Protein AF-A0A6V7LBR3-F1 (afdb_monomer_lite)

Sequence (56 aa):
VPYEDLRERYLQFSVYDFDRFSRHDLIGQVVHKDLLDCTTLEQEIGYVMPILCAPQ

pLDDT: mean 87.84, std 9.54, range [57.88, 97.5]

Radius of gyration: 14.6 Å; chains: 1; bounding box: 30×27×38 Å

Structure (mmCIF, N/CA/C/O backbone):
data_AF-A0A6V7LBR3-F1
#
_entry.id   AF-A0A6V7LBR3-F1
#
loop_
_atom_site.group_PDB
_atom_site.id
_atom_site.type_symbol
_atom_site.label_atom_id
_atom_site.label_alt_id
_atom_site.label_comp_id
_atom_site.label_asym_id
_atom_site.label_entity_id
_atom_site.label_seq_id
_atom_site.pdbx_PDB_ins_code
_atom_site.Cartn_x
_atom_site.Cartn_y
_atom_site.Cartn_z
_atom_site.occupancy
_atom_site.B_iso_or_equiv
_atom_site.auth_seq_id
_atom_site.auth_comp_id
_atom_site.auth_asym_id
_atom_site.auth_atom_id
_atom_site.pdbx_PDB_model_num
ATOM 1 N N . VAL A 1 1 ? -17.180 7.132 3.741 1.00 77.56 1 VAL A N 1
ATOM 2 C CA . VAL A 1 1 ? -17.398 6.073 4.748 1.00 77.56 1 VAL A CA 1
ATOM 3 C C . VAL A 1 1 ? -17.738 6.768 6.058 1.00 77.56 1 VAL A C 1
ATOM 5 O O . VAL A 1 1 ? -16.952 7.622 6.453 1.00 77.56 1 VAL A O 1
ATOM 8 N N . PRO A 1 2 ? -18.925 6.534 6.639 1.00 87.25 2 PRO A N 1
ATOM 9 C CA . PRO A 1 2 ? -19.283 6.999 7.982 1.00 87.25 2 PRO A CA 1
ATOM 10 C C . PRO A 1 2 ? -18.258 6.572 9.042 1.00 87.25 2 PRO A C 1
ATOM 12 O O . PRO A 1 2 ? -17.629 5.530 8.887 1.00 87.25 2 PRO A O 1
ATOM 15 N N . TYR A 1 3 ? -18.102 7.354 10.116 1.00 83.75 3 TYR A N 1
ATOM 16 C CA . TYR A 1 3 ? -17.149 7.043 11.195 1.00 83.75 3 TYR A CA 1
ATOM 17 C C . TYR A 1 3 ? -17.440 5.689 11.857 1.00 83.75 3 TYR A C 1
ATOM 19 O O . TYR A 1 3 ? -16.526 4.898 12.059 1.00 83.75 3 TYR A O 1
ATOM 27 N N . GLU A 1 4 ? -18.715 5.395 12.119 1.00 85.25 4 GLU A N 1
ATOM 28 C CA . GLU A 1 4 ? -19.137 4.124 12.724 1.00 85.25 4 GLU A CA 1
ATOM 29 C C . GLU A 1 4 ? -18.769 2.911 11.859 1.00 85.25 4 GLU A C 1
ATOM 31 O O . GLU A 1 4 ? -18.391 1.864 12.381 1.00 85.25 4 GLU A O 1
ATOM 36 N N . ASP A 1 5 ? -18.772 3.078 10.535 1.00 87.06 5 ASP A N 1
ATOM 37 C CA . ASP A 1 5 ? -18.422 2.012 9.599 1.00 87.06 5 ASP A CA 1
ATOM 38 C C . ASP A 1 5 ? -16.912 1.730 9.587 1.00 87.06 5 ASP A C 1
ATOM 40 O O . ASP A 1 5 ? -16.503 0.683 9.090 1.00 87.06 5 ASP A O 1
ATOM 44 N N . LEU A 1 6 ? -16.057 2.628 10.105 1.00 84.94 6 LEU A N 1
ATOM 45 C CA . LEU A 1 6 ? -14.595 2.462 10.067 1.00 84.94 6 LEU A CA 1
ATOM 46 C C . LEU A 1 6 ? -14.104 1.274 10.898 1.00 84.94 6 LEU A C 1
ATOM 48 O O . LEU A 1 6 ? -13.049 0.727 10.579 1.00 84.94 6 LEU A O 1
ATOM 52 N N . ARG A 1 7 ? -14.866 0.845 11.913 1.00 84.94 7 ARG A N 1
ATOM 53 C CA . ARG A 1 7 ? -14.533 -0.342 12.723 1.00 84.94 7 ARG A CA 1
ATOM 54 C C . ARG A 1 7 ? -14.505 -1.626 11.899 1.00 84.94 7 ARG A C 1
ATOM 56 O O . ARG A 1 7 ? -13.751 -2.534 12.214 1.00 84.94 7 ARG A O 1
ATOM 63 N N . GLU A 1 8 ? -15.297 -1.688 10.833 1.00 87.75 8 GLU A N 1
ATOM 64 C CA . GLU A 1 8 ? -15.379 -2.849 9.940 1.00 87.75 8 GLU A CA 1
ATOM 65 C C . GLU A 1 8 ? -14.497 -2.686 8.689 1.00 87.75 8 GLU A C 1
ATOM 67 O O . GLU A 1 8 ? -14.575 -3.475 7.742 1.00 87.75 8 GLU A O 1
ATOM 72 N N . ARG A 1 9 ? -13.662 -1.641 8.644 1.00 89.06 9 ARG A N 1
ATOM 73 C CA . ARG A 1 9 ? -12.769 -1.354 7.517 1.00 89.06 9 ARG A CA 1
ATOM 74 C C . ARG A 1 9 ? -11.318 -1.606 7.889 1.00 89.06 9 ARG A C 1
ATOM 76 O O . ARG A 1 9 ? -10.915 -1.587 9.045 1.00 89.06 9 ARG A O 1
ATOM 83 N N . TYR A 1 10 ? -10.525 -1.815 6.851 1.00 90.69 10 TYR A N 1
ATOM 84 C CA . TYR A 1 10 ? -9.083 -1.952 6.941 1.00 90.69 10 TYR A CA 1
ATOM 85 C C . TYR A 1 10 ? -8.429 -1.085 5.866 1.00 90.69 10 TYR A C 1
ATOM 87 O O . TYR A 1 10 ? -9.038 -0.777 4.837 1.00 90.69 10 TYR A O 1
ATOM 95 N N . LEU A 1 11 ? -7.183 -0.694 6.108 1.00 91.19 11 LEU A N 1
ATOM 96 C CA . LEU A 1 11 ? -6.341 -0.026 5.126 1.00 91.19 11 LEU A CA 1
ATOM 97 C C . LEU A 1 11 ? -5.462 -1.061 4.434 1.00 91.19 11 LEU A C 1
ATOM 99 O O . LEU A 1 11 ? -4.826 -1.884 5.087 1.00 91.19 11 LEU A O 1
ATOM 103 N N . GLN A 1 12 ? -5.420 -0.995 3.107 1.00 93.94 12 GLN A N 1
ATOM 104 C CA . GLN A 1 12 ? -4.534 -1.800 2.279 1.00 93.94 12 GLN A CA 1
ATOM 105 C C . GLN A 1 12 ? -3.680 -0.875 1.426 1.00 93.94 12 GLN A C 1
ATOM 107 O O . GLN A 1 12 ? -4.180 -0.177 0.544 1.00 93.94 12 GLN A O 1
ATOM 112 N N . PHE A 1 13 ? -2.379 -0.907 1.666 1.00 95.56 13 PHE A N 1
ATOM 113 C CA . PHE A 1 13 ? -1.390 -0.238 0.838 1.00 95.56 13 PHE A CA 1
ATOM 114 C C . PHE A 1 13 ? -0.831 -1.254 -0.148 1.00 95.56 13 PHE A C 1
ATOM 116 O O . PHE A 1 13 ? -0.439 -2.344 0.256 1.00 95.56 13 PHE A O 1
ATOM 123 N N . SER A 1 14 ? -0.792 -0.911 -1.433 1.00 96.44 14 SER A N 1
ATOM 124 C CA . SER A 1 14 ? -0.090 -1.710 -2.442 1.00 96.44 14 SER A CA 1
ATOM 125 C C . SER A 1 14 ? 1.281 -1.090 -2.684 1.00 96.44 14 SER A C 1
ATOM 127 O O . SER A 1 14 ? 1.371 0.104 -2.970 1.00 96.44 14 SER A O 1
ATOM 129 N N . VAL A 1 15 ? 2.332 -1.888 -2.535 1.00 96.31 15 VAL A N 1
ATOM 130 C CA . VAL A 1 15 ? 3.725 -1.457 -2.665 1.00 96.31 15 VAL A CA 1
ATOM 131 C C . VAL A 1 15 ? 4.244 -1.913 -4.020 1.00 96.31 15 VAL A C 1
ATOM 133 O O . VAL A 1 15 ? 4.175 -3.099 -4.339 1.00 96.31 15 VAL A O 1
ATOM 136 N N . TYR A 1 16 ? 4.761 -0.971 -4.801 1.00 96.81 16 TYR A N 1
ATOM 137 C CA . TYR A 1 16 ? 5.259 -1.210 -6.151 1.00 96.81 16 TYR A CA 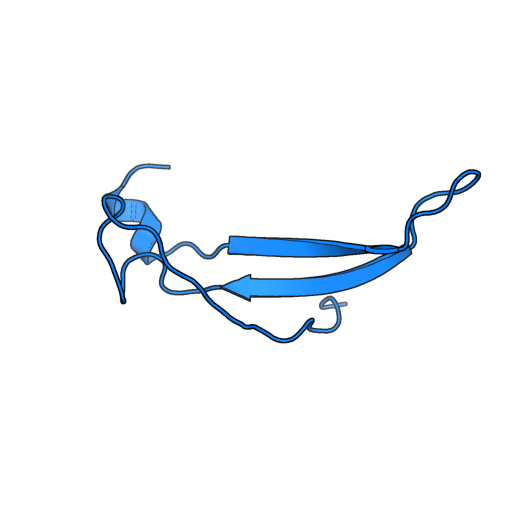1
ATOM 138 C C . TYR A 1 16 ? 6.740 -0.855 -6.254 1.00 96.81 16 TYR A C 1
ATOM 140 O O . TYR A 1 16 ? 7.187 0.086 -5.594 1.00 96.81 16 TYR A O 1
ATOM 148 N N . ASP A 1 17 ? 7.464 -1.578 -7.104 1.00 96.38 17 ASP A N 1
ATOM 149 C CA . ASP A 1 17 ? 8.775 -1.161 -7.591 1.00 96.38 17 ASP A CA 1
ATOM 150 C C . ASP A 1 17 ? 8.597 -0.147 -8.724 1.00 96.38 17 ASP A C 1
ATOM 152 O O . ASP A 1 17 ? 7.724 -0.301 -9.581 1.00 96.38 17 ASP A O 1
ATOM 156 N N . PHE A 1 18 ? 9.372 0.931 -8.701 1.00 97.50 18 PHE A N 1
ATOM 157 C CA . PHE A 1 18 ? 9.225 2.001 -9.680 1.00 97.50 18 PHE A CA 1
ATOM 158 C C . PHE A 1 18 ? 10.018 1.690 -10.949 1.00 97.50 18 PHE A C 1
ATOM 160 O O . PHE A 1 18 ? 11.243 1.601 -10.916 1.00 97.50 18 PHE A O 1
ATOM 167 N N . ASP A 1 19 ? 9.325 1.707 -12.087 1.00 95.69 19 ASP A N 1
ATOM 168 C CA . ASP A 1 19 ? 9.927 1.563 -13.407 1.00 95.69 19 ASP A CA 1
ATOM 169 C C . ASP A 1 19 ? 9.711 2.799 -14.272 1.00 95.69 19 ASP A C 1
ATOM 171 O O . ASP A 1 19 ? 8.596 3.268 -14.490 1.00 95.69 19 ASP A O 1
ATOM 175 N N . ARG A 1 20 ? 10.795 3.306 -14.863 1.00 97.19 20 ARG A N 1
ATOM 176 C CA . ARG A 1 20 ? 10.741 4.535 -15.669 1.00 97.19 20 ARG A CA 1
ATOM 177 C C . ARG A 1 20 ? 10.073 4.352 -17.037 1.00 97.19 20 ARG A C 1
ATOM 179 O O . ARG A 1 20 ? 9.555 5.321 -17.590 1.00 97.19 20 ARG A O 1
ATOM 186 N N . PHE A 1 21 ? 10.146 3.155 -17.616 1.00 97.31 21 PHE A N 1
ATOM 187 C CA . PHE A 1 21 ? 9.759 2.905 -19.013 1.00 97.31 21 PHE A CA 1
ATOM 188 C C . PHE A 1 21 ? 8.761 1.751 -19.187 1.00 97.31 21 PHE A C 1
ATOM 190 O O . PHE A 1 21 ? 8.455 1.374 -20.317 1.00 97.31 21 PHE A O 1
ATOM 197 N N . SER A 1 22 ? 8.234 1.206 -18.095 1.00 96.25 22 SER A N 1
ATOM 198 C CA . SER A 1 22 ? 7.248 0.124 -18.096 1.00 96.25 22 SER A CA 1
ATOM 199 C C . SER A 1 22 ? 6.220 0.333 -16.990 1.00 96.25 22 SER A C 1
ATOM 201 O O . SER A 1 22 ? 6.294 1.282 -16.210 1.00 96.25 22 SER A O 1
ATOM 203 N N . ARG A 1 23 ? 5.213 -0.544 -16.945 1.00 97.00 23 ARG A N 1
ATOM 204 C CA . ARG A 1 23 ? 4.324 -0.620 -15.789 1.00 97.00 23 ARG A CA 1
ATOM 205 C C . ARG A 1 23 ? 5.148 -1.055 -14.581 1.00 97.00 23 ARG A C 1
ATOM 207 O O . ARG A 1 23 ? 5.901 -2.008 -14.700 1.00 97.00 23 ARG A O 1
ATOM 214 N N . HIS A 1 24 ? 4.930 -0.383 -13.460 1.00 97.00 24 HIS A N 1
ATOM 215 C CA . HIS A 1 24 ? 5.534 -0.717 -12.178 1.00 97.00 24 HIS A CA 1
ATOM 216 C C . HIS A 1 24 ? 5.137 -2.128 -11.728 1.00 97.00 24 HIS A C 1
ATOM 218 O O . HIS A 1 24 ? 3.957 -2.504 -11.828 1.00 97.00 24 HIS A O 1
ATOM 224 N N . ASP A 1 25 ? 6.097 -2.875 -11.195 1.00 95.19 25 ASP A N 1
ATOM 225 C CA . ASP A 1 25 ? 5.873 -4.222 -10.682 1.00 95.19 25 ASP A CA 1
ATOM 226 C C . ASP A 1 25 ? 5.329 -4.198 -9.250 1.00 95.19 25 ASP A C 1
ATOM 228 O O . ASP A 1 25 ? 5.776 -3.442 -8.389 1.00 95.19 25 ASP A O 1
ATOM 232 N N . LEU A 1 26 ? 4.319 -5.029 -8.979 1.00 95.69 26 LEU A N 1
ATOM 233 C CA . LEU A 1 26 ? 3.754 -5.162 -7.637 1.00 95.69 26 LEU A CA 1
ATOM 234 C C . LEU A 1 26 ? 4.701 -5.996 -6.767 1.00 95.69 26 LEU A C 1
ATOM 236 O O . LEU A 1 26 ? 4.886 -7.183 -7.024 1.00 95.69 26 LEU A O 1
ATOM 240 N N . ILE A 1 27 ? 5.230 -5.399 -5.698 1.00 96.31 27 ILE A N 1
ATOM 241 C CA . ILE A 1 27 ? 6.019 -6.111 -4.683 1.00 96.31 27 ILE A CA 1
ATOM 242 C C . ILE A 1 27 ? 5.076 -6.859 -3.732 1.00 96.31 27 ILE A C 1
ATOM 244 O O . ILE A 1 27 ? 5.298 -8.027 -3.413 1.00 96.31 27 ILE A O 1
ATOM 248 N N . GLY A 1 28 ? 4.008 -6.198 -3.273 1.00 96.38 28 GLY A N 1
ATOM 249 C CA . GLY A 1 28 ? 3.071 -6.782 -2.316 1.00 96.38 28 GLY A CA 1
ATOM 250 C C . GLY A 1 28 ? 2.147 -5.763 -1.659 1.00 96.38 28 GLY A C 1
ATOM 251 O O . GLY A 1 28 ? 1.919 -4.675 -2.187 1.00 96.38 28 GLY A O 1
ATOM 252 N N . GLN A 1 29 ? 1.585 -6.126 -0.508 1.00 96.88 29 GLN A N 1
ATOM 253 C CA . GLN A 1 29 ? 0.578 -5.339 0.196 1.00 96.88 29 GLN A CA 1
ATOM 254 C C . GLN A 1 29 ? 0.872 -5.229 1.692 1.00 96.88 29 GLN A C 1
ATOM 256 O O . GLN A 1 29 ? 1.299 -6.192 2.322 1.00 96.88 29 GLN A O 1
ATOM 261 N N . VAL A 1 30 ? 0.583 -4.073 2.280 1.00 95.69 30 VAL A N 1
ATOM 262 C CA . VAL A 1 30 ? 0.573 -3.869 3.734 1.00 95.69 30 VAL A CA 1
ATOM 263 C C . VAL A 1 30 ? -0.872 -3.660 4.164 1.00 95.69 30 VAL A C 1
ATOM 265 O O . VAL A 1 30 ? -1.558 -2.802 3.609 1.00 95.69 30 VAL A O 1
ATOM 268 N N . VAL A 1 31 ? -1.340 -4.450 5.131 1.00 93.19 31 VAL A N 1
ATOM 269 C CA . VAL A 1 31 ? -2.744 -4.460 5.562 1.00 93.19 31 VAL A CA 1
ATOM 270 C C . VAL A 1 31 ? -2.839 -4.134 7.046 1.00 93.19 31 VAL A C 1
ATOM 272 O O . VAL A 1 31 ? -2.355 -4.900 7.876 1.00 93.19 31 VAL A O 1
ATOM 275 N N . HIS A 1 32 ? -3.516 -3.035 7.375 1.00 91.06 32 HIS A N 1
ATOM 276 C CA . HIS A 1 32 ? -3.825 -2.643 8.747 1.00 91.06 32 HIS A CA 1
ATOM 277 C C . HIS A 1 32 ? -5.329 -2.760 8.997 1.00 91.06 32 HIS A C 1
ATOM 279 O O . HIS A 1 32 ? -6.129 -2.087 8.345 1.00 91.06 32 HIS A O 1
ATOM 285 N N . LYS A 1 33 ? -5.704 -3.642 9.924 1.00 88.38 33 LYS A N 1
ATOM 286 C CA . LYS A 1 33 ? -7.080 -3.841 10.391 1.00 88.38 33 LYS A CA 1
ATOM 287 C C . LYS A 1 33 ? -7.325 -3.042 11.669 1.00 88.38 33 LYS A C 1
ATOM 289 O O . LYS A 1 33 ? -6.371 -2.568 12.277 1.00 88.38 33 LYS A O 1
ATOM 294 N N . ASP A 1 34 ? -8.594 -2.941 12.053 1.00 85.31 34 ASP A N 1
ATOM 295 C CA . ASP A 1 34 ? -9.010 -2.447 13.369 1.00 85.31 34 ASP A CA 1
ATOM 296 C C . ASP A 1 34 ? -8.547 -1.002 13.629 1.00 85.31 34 ASP A C 1
ATOM 298 O O . ASP A 1 34 ? -7.949 -0.670 14.649 1.00 85.31 34 ASP A O 1
ATOM 302 N N . LEU A 1 35 ? -8.855 -0.117 12.672 1.00 81.38 35 LEU A N 1
ATOM 303 C CA . LEU A 1 35 ? -8.364 1.269 12.598 1.00 81.38 35 LEU A CA 1
ATOM 304 C C . LEU A 1 35 ? -8.660 2.141 13.827 1.00 81.38 35 LEU A C 1
ATOM 306 O O . LEU A 1 35 ? -8.057 3.198 13.975 1.00 81.38 35 LEU A O 1
ATOM 310 N N . LEU A 1 36 ? -9.607 1.732 14.672 1.00 82.44 36 LEU A N 1
ATOM 311 C CA . LEU A 1 36 ? -10.034 2.466 15.865 1.00 82.44 36 LEU A CA 1
ATOM 312 C C . LEU A 1 36 ? -9.696 1.737 17.174 1.00 82.44 36 LEU A C 1
ATOM 314 O O . LEU A 1 36 ? -10.100 2.197 18.239 1.00 82.44 36 LEU A O 1
ATOM 318 N N . ASP A 1 37 ? -8.995 0.602 17.121 1.00 76.69 37 ASP A N 1
ATOM 319 C CA . ASP A 1 37 ? -8.780 -0.240 18.306 1.00 76.69 37 ASP A CA 1
ATOM 320 C C . ASP A 1 37 ? -7.688 0.319 19.228 1.00 76.69 37 ASP A C 1
ATOM 322 O O . ASP A 1 37 ? -7.741 0.175 20.447 1.00 76.69 37 ASP A O 1
ATOM 326 N N . CYS A 1 38 ? -6.706 1.026 18.662 1.00 64.38 38 CYS A N 1
ATOM 327 C CA . CYS A 1 38 ? -5.619 1.614 19.443 1.00 64.38 38 CYS A CA 1
ATOM 328 C C . CYS A 1 38 ? -5.776 3.121 19.696 1.00 64.38 38 CYS A C 1
ATOM 330 O O . CYS A 1 38 ? -5.035 3.650 20.526 1.00 64.38 38 CYS A O 1
ATOM 332 N N . THR A 1 39 ? -6.650 3.839 18.969 1.00 65.31 39 THR A N 1
ATOM 333 C CA . THR A 1 39 ? -6.639 5.316 18.974 1.00 65.31 39 THR A CA 1
ATOM 334 C C . THR A 1 39 ? -7.952 5.960 18.541 1.00 65.31 39 THR A C 1
ATOM 336 O O . THR A 1 39 ? -8.753 5.394 17.799 1.00 65.31 39 THR A O 1
ATOM 339 N N . THR A 1 40 ? -8.117 7.218 18.949 1.00 69.19 40 THR A N 1
ATOM 340 C CA . THR A 1 40 ? -9.008 8.173 18.288 1.00 69.19 40 THR A CA 1
ATOM 341 C C . THR A 1 40 ? -8.254 8.868 17.144 1.00 69.19 40 THR A C 1
ATOM 343 O O . THR A 1 40 ? -7.027 8.978 17.176 1.00 69.19 40 THR A O 1
ATOM 346 N N . LEU A 1 41 ? -8.967 9.363 16.123 1.00 75.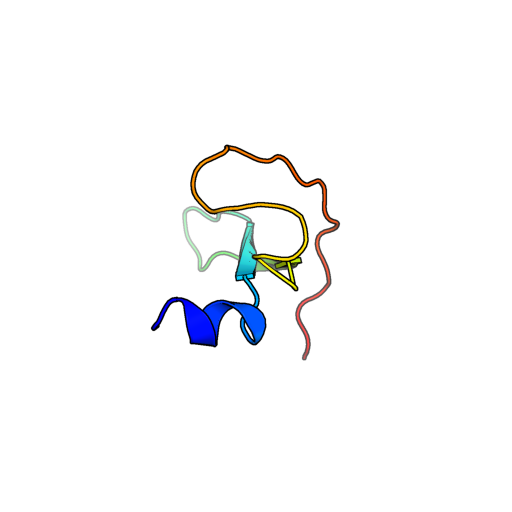38 41 LEU A N 1
ATOM 347 C CA . LEU A 1 41 ? -8.393 10.076 14.958 1.00 75.38 41 LEU A CA 1
ATOM 348 C C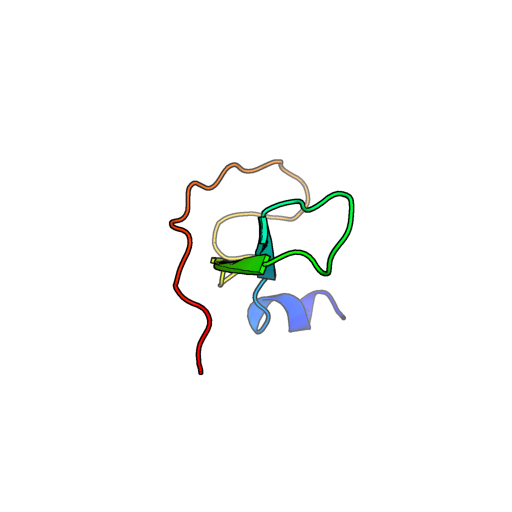 . LEU A 1 41 ? -7.721 11.426 15.306 1.00 75.38 41 LEU A C 1
ATOM 350 O O . LEU A 1 41 ? -7.369 12.201 14.421 1.00 75.38 41 LEU A O 1
ATOM 354 N N . GLU A 1 42 ? -7.587 11.734 16.593 1.00 81.38 42 GLU A N 1
ATOM 355 C CA . GLU A 1 42 ? -7.072 12.994 17.128 1.00 81.38 42 GLU A CA 1
ATOM 356 C C . GLU A 1 42 ? -5.562 12.938 17.406 1.00 81.38 42 GLU A C 1
ATOM 358 O O . GLU A 1 42 ? -4.935 13.976 17.612 1.00 81.3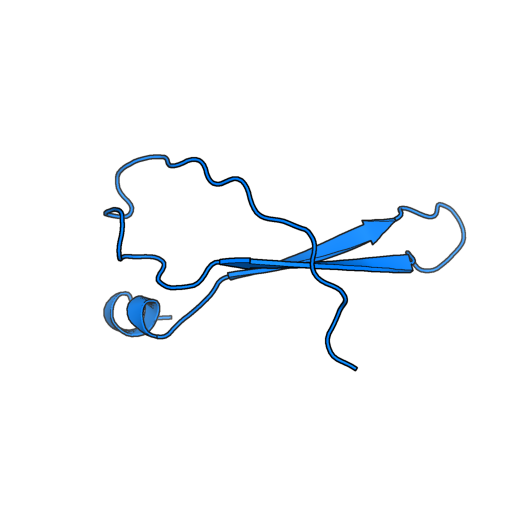8 42 GLU A O 1
ATOM 363 N N . GLN A 1 43 ? -4.968 11.739 17.408 1.00 79.50 43 GLN A N 1
ATOM 364 C CA . GLN A 1 43 ? -3.550 11.516 17.687 1.00 79.50 43 GLN A CA 1
ATOM 365 C C . GLN A 1 43 ? -2.856 10.782 16.540 1.00 79.50 43 GLN A C 1
ATOM 367 O O . GLN A 1 43 ? -3.415 9.882 15.917 1.00 79.50 43 GLN A O 1
ATOM 372 N N . GLU A 1 44 ? -1.607 11.169 16.285 1.00 82.62 44 GLU A N 1
ATOM 373 C CA . GLU A 1 44 ? -0.732 10.473 15.347 1.00 82.62 44 GLU A CA 1
ATOM 374 C C . GLU A 1 44 ? -0.224 9.162 15.955 1.00 82.62 44 GLU A C 1
ATOM 376 O O . GLU A 1 44 ? 0.112 9.094 17.140 1.00 82.62 44 GLU A O 1
ATOM 381 N N . ILE A 1 45 ? -0.133 8.132 15.116 1.00 81.75 45 ILE A N 1
ATOM 382 C CA . ILE A 1 45 ? 0.316 6.792 15.486 1.00 81.75 45 ILE A CA 1
ATOM 383 C C . ILE A 1 45 ? 1.252 6.201 14.451 1.00 81.75 45 ILE A C 1
ATOM 385 O O . ILE A 1 45 ? 1.110 6.421 13.250 1.00 81.75 45 ILE A O 1
ATOM 389 N N . GLY A 1 46 ? 2.205 5.415 14.946 1.00 85.88 46 GLY A N 1
ATOM 390 C CA . GLY A 1 46 ? 3.157 4.677 14.132 1.00 85.88 46 GLY A CA 1
ATOM 391 C C . GLY A 1 46 ? 2.906 3.176 14.210 1.00 85.88 46 GLY A C 1
ATOM 392 O O . GLY A 1 46 ? 2.797 2.619 15.301 1.00 85.88 46 GLY A O 1
ATOM 393 N N . TYR A 1 47 ? 2.894 2.516 13.054 1.00 86.62 47 TYR A N 1
ATOM 394 C CA . TYR A 1 47 ? 2.883 1.059 12.944 1.00 86.62 47 TYR A CA 1
ATOM 395 C C . TYR A 1 47 ? 4.025 0.588 12.054 1.00 86.62 47 TYR A C 1
ATOM 397 O O . TYR A 1 47 ? 4.358 1.224 11.054 1.00 86.62 47 TYR A O 1
ATOM 405 N N . VAL A 1 48 ? 4.585 -0.572 12.391 1.00 92.1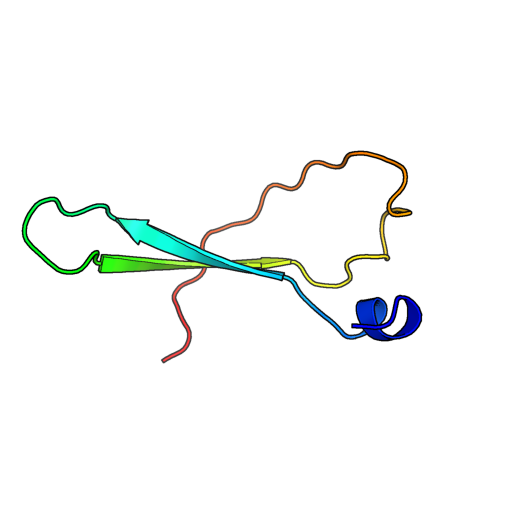2 48 VAL A N 1
ATOM 406 C CA . VAL A 1 48 ? 5.512 -1.306 11.528 1.00 92.12 48 VAL A CA 1
ATOM 407 C C . VAL A 1 48 ? 4.845 -2.620 11.159 1.00 92.12 48 VAL A C 1
ATOM 409 O O . VAL A 1 48 ? 4.491 -3.408 12.034 1.00 92.12 48 VAL A O 1
ATOM 412 N N . MET A 1 49 ? 4.655 -2.843 9.862 1.00 93.44 49 MET A N 1
ATOM 413 C CA . MET A 1 49 ? 3.989 -4.029 9.331 1.00 93.44 49 MET A CA 1
ATOM 414 C C . MET A 1 49 ? 4.794 -4.629 8.178 1.00 93.44 49 MET A C 1
ATOM 416 O O . MET A 1 49 ? 5.407 -3.882 7.413 1.00 93.44 49 MET A O 1
ATOM 420 N N . PRO A 1 50 ? 4.805 -5.965 8.036 1.00 95.75 50 PRO A N 1
ATOM 421 C CA . PRO A 1 50 ? 5.475 -6.614 6.920 1.00 95.75 50 PRO A CA 1
ATOM 422 C C . PRO A 1 50 ? 4.722 -6.376 5.604 1.00 95.75 50 PRO A C 1
ATOM 424 O O . PRO A 1 50 ? 3.497 -6.245 5.585 1.00 95.75 50 PRO A O 1
ATOM 427 N N . ILE A 1 51 ? 5.462 -6.391 4.493 1.00 96.06 51 ILE A N 1
ATOM 428 C CA . ILE A 1 51 ? 4.879 -6.472 3.151 1.00 96.06 51 ILE A CA 1
ATOM 429 C C . ILE A 1 51 ? 4.490 -7.932 2.905 1.00 96.06 51 ILE A C 1
ATOM 431 O O . ILE A 1 51 ? 5.339 -8.823 2.900 1.00 96.06 51 ILE A O 1
ATOM 435 N N . LEU A 1 52 ? 3.198 -8.173 2.721 1.00 95.38 52 LEU A N 1
ATOM 436 C CA . LEU A 1 52 ? 2.627 -9.474 2.401 1.00 95.38 52 LEU A CA 1
ATOM 437 C C . LEU A 1 52 ? 2.599 -9.671 0.885 1.00 95.38 52 LEU A C 1
ATOM 439 O O . LEU A 1 52 ? 2.402 -8.720 0.129 1.00 95.38 52 LEU A O 1
ATOM 443 N N . CYS A 1 53 ? 2.753 -10.913 0.427 1.00 91.62 53 CYS A N 1
ATOM 444 C CA . CYS A 1 53 ? 2.520 -11.231 -0.980 1.00 91.62 53 CYS A CA 1
ATOM 445 C C . CYS A 1 53 ? 1.055 -10.925 -1.330 1.00 91.62 53 CYS A C 1
ATOM 447 O O . CYS A 1 53 ? 0.158 -11.192 -0.526 1.00 91.62 53 CYS A O 1
ATOM 449 N N . ALA A 1 54 ? 0.814 -10.344 -2.505 1.00 77.88 54 ALA A N 1
ATOM 450 C CA . ALA A 1 54 ? -0.545 -10.061 -2.939 1.00 77.88 54 ALA A CA 1
ATOM 451 C C . ALA A 1 54 ? -1.333 -11.380 -3.070 1.00 77.88 54 ALA A C 1
ATOM 453 O O . ALA A 1 54 ? -0.807 -12.332 -3.655 1.00 77.88 54 ALA A O 1
ATOM 454 N N . PRO A 1 55 ? -2.561 -11.469 -2.524 1.00 69.75 55 PRO A N 1
ATOM 455 C CA . PRO A 1 55 ? -3.409 -12.633 -2.748 1.00 69.75 55 PRO A CA 1
ATOM 456 C C . PRO A 1 55 ? -3.642 -12.803 -4.257 1.00 69.75 55 PRO A C 1
ATOM 458 O O . PRO A 1 55 ? -3.894 -11.813 -4.947 1.00 69.75 55 PRO A O 1
ATOM 461 N N . GLN A 1 56 ? -3.481 -14.039 -4.747 1.00 57.88 56 GLN A N 1
ATOM 462 C CA . GLN A 1 56 ? -3.703 -14.410 -6.152 1.00 57.88 56 GLN A CA 1
ATOM 463 C C . GLN A 1 56 ? -5.168 -14.262 -6.557 1.00 57.88 56 GLN A C 1
ATOM 465 O O . GLN A 1 56 ? -6.043 -14.576 -5.717 1.00 57.88 56 GLN A O 1
#

Foldseek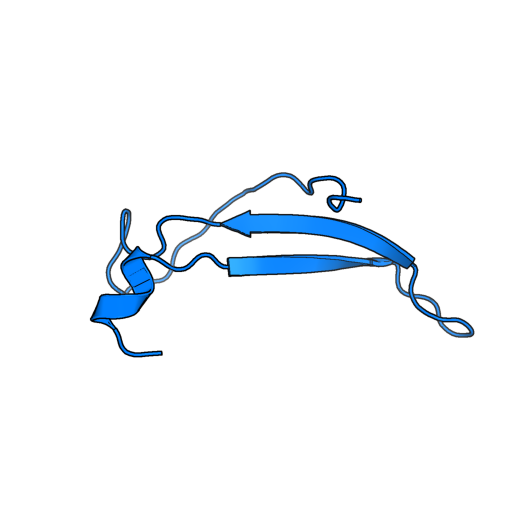 3Di:
DDPVCQQVDKDKDFDWADDDPDPTHTPAIWIGHRVPPPDDPPDDDDDDTDGDHHDD

InterPro domains:
  IPR000008 C2 domain [PF00168] (4-32)
  IPR001565 Synaptotagmin [PR00399] (2-17)
  IPR001565 Synaptotagmin [PR00399] (22-32)
  IPR035892 C2 domain superfamily [G3DSA:2.60.40.150] (1-46)
  IPR035892 C2 domain superfamily [SSF49562] (1-31)

Secondary structure (DSSP, 8-state):
--TGGGGG--EEEEEEE--SSSPPEEEEEEEE--TTTS--TTS------PPBPPP-

Organism: NCBI:txid1563983